Protein AF-A0A924NPY0-F1 (afdb_monomer_lite)

Secondary structure (DSSP, 8-state):
-PPPPPP-------SS---PPPPSS-SPPPPPHHHHHT-TTTT-PPPPHHHHHHHHHHHTT---GGGHHHHHHHHHHHT-

pLDDT: mean 74.59, std 10.89, range [53.41, 90.69]

Foldseek 3Di:
DDDDDDPPPPDDDPPDPPPDDPDPPDPDDPDDPVRLVVDPPPPPDPDPPVRVVVVVCVVVVHDPPVCVVVVVVVVVVVVD

Radius of gyration: 26.76 Å; chains: 1; bounding box: 66×25×59 Å

Structure (mmCIF, N/CA/C/O backbone):
data_AF-A0A924NPY0-F1
#
_entry.id   AF-A0A924NPY0-F1
#
loop_
_atom_site.group_PDB
_atom_site.id
_atom_site.type_symbol
_atom_site.label_atom_id
_atom_site.label_alt_id
_atom_site.label_comp_id
_atom_site.label_asym_id
_atom_site.label_entity_id
_atom_site.label_seq_id
_atom_site.pdbx_PDB_ins_code
_atom_site.Cartn_x
_atom_site.Cartn_y
_atom_site.Cartn_z
_atom_site.occupancy
_atom_site.B_iso_or_equiv
_atom_site.auth_seq_id
_atom_site.auth_comp_id
_atom_site.auth_asym_id
_atom_site.auth_atom_id
_atom_site.pdbx_PDB_model_num
ATOM 1 N N . MET A 1 1 ? 53.510 9.824 23.369 1.00 54.19 1 MET A N 1
ATOM 2 C CA . MET A 1 1 ? 52.265 9.882 22.570 1.00 54.19 1 MET A CA 1
ATOM 3 C C . MET A 1 1 ? 52.565 9.391 21.159 1.00 54.19 1 MET A C 1
ATOM 5 O O . MET A 1 1 ? 53.482 9.923 20.548 1.00 54.19 1 MET A O 1
ATOM 9 N N . ARG A 1 2 ? 51.889 8.342 20.668 1.00 53.47 2 ARG A N 1
ATOM 10 C CA . ARG A 1 2 ? 52.079 7.827 19.297 1.00 53.47 2 ARG A CA 1
ATOM 11 C C . ARG A 1 2 ? 51.113 8.572 18.370 1.00 53.47 2 ARG A C 1
ATOM 13 O O . ARG A 1 2 ? 49.919 8.585 18.648 1.00 53.47 2 ARG A O 1
ATOM 20 N N . LYS A 1 3 ? 51.623 9.241 17.332 1.00 53.41 3 LYS A N 1
ATOM 21 C CA . LYS A 1 3 ? 50.792 9.952 16.344 1.00 53.41 3 LYS A CA 1
ATOM 22 C C . LYS A 1 3 ? 49.980 8.930 15.522 1.00 53.41 3 LYS A C 1
ATOM 24 O O . LYS A 1 3 ? 50.548 7.888 15.186 1.00 53.41 3 LYS A O 1
ATOM 29 N N . PRO A 1 4 ? 48.693 9.184 15.216 1.00 66.50 4 PRO A N 1
ATOM 30 C CA . PRO A 1 4 ? 47.909 8.303 14.354 1.00 66.50 4 PRO A CA 1
ATOM 31 C C . PRO A 1 4 ? 48.431 8.352 12.906 1.00 66.50 4 PRO A C 1
ATOM 33 O O . PRO A 1 4 ? 48.958 9.390 12.490 1.00 66.50 4 PRO A O 1
ATOM 36 N N . PRO A 1 5 ? 48.317 7.249 12.141 1.00 70.31 5 PRO A N 1
ATOM 37 C CA . PRO A 1 5 ? 48.711 7.231 10.737 1.00 70.31 5 PRO A CA 1
ATOM 38 C C . PRO A 1 5 ? 47.803 8.162 9.911 1.00 70.31 5 PRO A C 1
ATOM 40 O O . PRO A 1 5 ? 46.632 8.337 10.264 1.00 70.31 5 PRO A O 1
ATOM 43 N N . PRO A 1 6 ? 48.317 8.767 8.826 1.00 72.69 6 PRO A N 1
ATOM 44 C CA . PRO A 1 6 ? 47.508 9.598 7.940 1.00 72.69 6 PRO A CA 1
ATOM 45 C C . PRO A 1 6 ? 46.369 8.776 7.307 1.00 72.69 6 PRO A C 1
ATOM 47 O O . PRO A 1 6 ? 46.527 7.564 7.116 1.00 72.69 6 PRO A O 1
ATOM 50 N N . PRO A 1 7 ? 45.220 9.401 6.983 1.00 67.19 7 PRO A N 1
ATOM 51 C CA . PRO A 1 7 ? 44.123 8.714 6.314 1.00 67.19 7 PRO A CA 1
ATOM 52 C C . PRO A 1 7 ? 44.611 8.190 4.962 1.00 67.19 7 PRO A C 1
ATOM 54 O O . PRO A 1 7 ? 45.071 8.955 4.120 1.00 67.19 7 PRO A O 1
ATOM 57 N N . ALA A 1 8 ? 44.544 6.873 4.770 1.00 67.88 8 ALA A N 1
ATOM 58 C CA . ALA A 1 8 ? 44.871 6.258 3.494 1.00 67.88 8 ALA A CA 1
ATOM 59 C C . ALA A 1 8 ? 43.851 6.725 2.447 1.00 67.88 8 ALA A C 1
ATOM 61 O O . ALA A 1 8 ? 42.666 6.386 2.538 1.00 67.88 8 ALA A O 1
ATOM 62 N N . GLU A 1 9 ? 44.299 7.510 1.469 1.00 65.62 9 GLU A N 1
ATOM 63 C CA . GLU A 1 9 ? 43.482 7.860 0.313 1.00 65.62 9 GLU A CA 1
ATOM 64 C C . GLU A 1 9 ? 43.145 6.575 -0.447 1.00 65.62 9 GLU A C 1
ATOM 66 O O . GLU A 1 9 ? 44.016 5.880 -0.971 1.00 65.62 9 GLU A O 1
ATOM 71 N N . ARG A 1 10 ? 41.859 6.219 -0.468 1.00 67.06 10 ARG A N 1
ATOM 72 C CA . ARG A 1 10 ? 41.366 5.116 -1.290 1.00 67.06 10 ARG A CA 1
ATOM 73 C C . ARG A 1 10 ? 41.254 5.624 -2.723 1.00 67.06 10 ARG A C 1
ATOM 75 O O . ARG A 1 10 ? 40.223 6.176 -3.096 1.00 67.06 10 ARG A O 1
ATOM 82 N N . SER A 1 11 ? 42.313 5.467 -3.509 1.00 67.12 11 SER A N 1
ATOM 83 C CA . SER A 1 11 ? 42.257 5.704 -4.949 1.00 67.12 11 SER A CA 1
ATOM 84 C C . SER A 1 11 ? 41.502 4.561 -5.631 1.00 67.12 11 SER A C 1
ATOM 86 O O . SER A 1 11 ? 41.687 3.384 -5.319 1.00 67.12 11 SER A O 1
ATOM 88 N N . ILE A 1 12 ? 40.588 4.917 -6.532 1.00 69.06 12 ILE A N 1
ATOM 89 C CA . ILE A 1 12 ? 39.828 3.967 -7.345 1.00 69.06 12 ILE A CA 1
ATOM 90 C C . ILE A 1 12 ? 40.389 4.083 -8.755 1.00 69.06 12 ILE A C 1
ATOM 92 O O . ILE A 1 12 ? 40.333 5.157 -9.350 1.00 69.06 12 ILE A O 1
ATOM 96 N N . ASP A 1 13 ? 40.949 2.994 -9.270 1.00 70.00 13 ASP A N 1
ATOM 97 C CA . ASP A 1 13 ? 41.431 2.941 -10.646 1.00 70.00 13 ASP A CA 1
ATOM 98 C C . ASP A 1 13 ? 40.232 2.921 -11.609 1.00 70.00 13 ASP A C 1
ATOM 100 O O . ASP A 1 13 ? 39.461 1.960 -11.650 1.00 70.00 13 ASP A O 1
ATOM 104 N N . THR A 1 14 ? 40.043 4.018 -12.341 1.00 68.12 14 THR A N 1
ATOM 105 C CA . THR A 1 14 ? 39.012 4.176 -13.377 1.00 68.12 14 THR A CA 1
ATOM 106 C C . THR A 1 14 ? 39.504 3.805 -14.772 1.00 68.12 14 THR A C 1
ATOM 108 O O . THR A 1 14 ? 38.694 3.751 -15.697 1.00 68.12 14 THR A O 1
ATOM 111 N N . VAL A 1 15 ? 40.804 3.550 -14.944 1.00 74.38 15 VAL A N 1
ATOM 112 C CA . VAL A 1 15 ? 41.406 3.241 -16.248 1.00 74.38 15 VAL A CA 1
ATOM 113 C C . VAL A 1 15 ? 41.185 1.774 -16.597 1.00 74.38 15 VAL A C 1
ATOM 115 O O . VAL A 1 15 ? 40.933 1.433 -17.754 1.00 74.38 15 VAL A O 1
ATOM 118 N N . THR A 1 16 ? 41.228 0.904 -15.590 1.00 75.94 16 THR A N 1
ATOM 119 C CA . THR A 1 16 ? 41.095 -0.536 -15.789 1.00 75.94 16 THR A CA 1
ATOM 120 C C . THR A 1 16 ? 39.632 -0.970 -15.639 1.00 75.94 16 THR A C 1
ATOM 122 O O . THR A 1 16 ? 39.078 -0.895 -14.537 1.00 75.94 16 THR A O 1
ATOM 125 N N . PRO A 1 17 ? 38.963 -1.465 -16.701 1.00 70.25 17 PRO A N 1
ATOM 126 C CA . PRO A 1 17 ? 37.611 -1.982 -16.564 1.00 70.25 17 PRO A CA 1
ATOM 127 C C . PRO A 1 17 ? 37.628 -3.212 -15.652 1.00 70.25 17 PRO A C 1
ATOM 129 O O . PRO A 1 17 ? 38.314 -4.200 -15.913 1.00 70.25 17 PRO A O 1
ATOM 132 N N . ALA A 1 18 ? 36.851 -3.161 -14.569 1.00 69.56 18 ALA A N 1
ATOM 133 C CA . ALA A 1 18 ? 36.674 -4.308 -13.692 1.00 69.56 18 ALA A CA 1
ATOM 134 C C . ALA A 1 18 ? 36.118 -5.488 -14.504 1.00 69.56 18 ALA A C 1
ATOM 136 O O . ALA A 1 18 ? 35.048 -5.377 -15.108 1.00 69.56 18 ALA A O 1
ATOM 137 N N . ASN A 1 19 ? 36.822 -6.622 -14.492 1.00 61.88 19 ASN A N 1
ATOM 138 C CA . ASN A 1 19 ? 36.379 -7.852 -15.143 1.00 61.88 19 ASN A CA 1
ATOM 139 C C . ASN A 1 19 ? 35.191 -8.448 -14.363 1.00 61.88 19 ASN A C 1
ATOM 141 O O . ASN A 1 19 ? 35.344 -9.316 -13.502 1.00 61.88 19 ASN A O 1
ATOM 145 N N . ARG A 1 20 ? 33.995 -7.898 -14.592 1.00 62.56 20 ARG A N 1
ATOM 146 C CA . ARG A 1 20 ? 32.750 -8.368 -13.984 1.00 62.56 20 ARG A CA 1
ATOM 147 C C . ARG A 1 20 ? 32.267 -9.568 -14.786 1.00 62.56 20 ARG A C 1
ATOM 149 O O . ARG A 1 20 ? 31.942 -9.435 -15.962 1.00 62.56 20 ARG A O 1
ATOM 156 N N . LYS A 1 21 ? 32.200 -10.735 -14.137 1.00 56.47 21 LYS A N 1
ATOM 157 C CA . LYS A 1 21 ? 31.550 -11.919 -14.712 1.00 56.47 21 LYS A CA 1
ATOM 158 C C . LYS A 1 21 ? 30.130 -11.525 -15.149 1.00 56.47 21 LYS A C 1
ATOM 160 O O . LYS A 1 21 ? 29.438 -10.881 -14.356 1.00 56.47 21 LYS A O 1
ATOM 165 N N . PRO A 1 22 ? 29.694 -11.871 -16.371 1.00 57.38 22 PRO A N 1
ATOM 166 C CA . PRO A 1 22 ? 28.336 -11.582 -16.803 1.00 57.38 22 PRO A CA 1
ATOM 167 C C . PRO A 1 22 ? 27.356 -12.248 -15.831 1.00 57.38 22 PRO A C 1
ATOM 169 O O . PRO A 1 22 ? 27.458 -13.440 -15.544 1.00 57.38 22 PRO A O 1
ATOM 172 N N . SER A 1 23 ? 26.451 -11.441 -15.277 1.00 53.91 23 SER A N 1
ATOM 173 C CA . SER A 1 23 ? 25.348 -11.912 -14.440 1.00 53.91 23 SER A CA 1
ATOM 174 C C . SER A 1 23 ? 24.507 -12.899 -15.249 1.00 53.91 23 SER A C 1
ATOM 176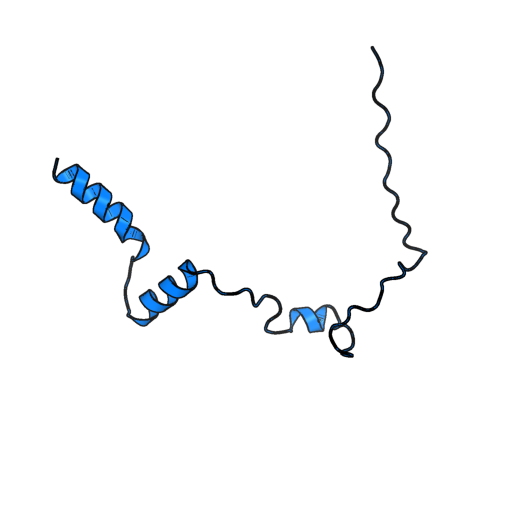 O O . SER A 1 23 ? 24.137 -12.609 -16.384 1.00 53.91 23 SER A O 1
ATOM 178 N N . THR A 1 24 ? 24.199 -14.062 -14.682 1.00 56.44 24 THR A N 1
ATOM 179 C CA . THR A 1 24 ? 23.466 -15.167 -15.325 1.00 56.44 24 THR A CA 1
ATOM 180 C C . THR A 1 24 ? 21.962 -14.898 -15.506 1.00 56.44 24 THR A C 1
ATOM 182 O O . THR A 1 24 ? 21.173 -15.835 -15.604 1.00 56.44 24 THR A O 1
ATOM 185 N N . LEU A 1 25 ? 21.533 -13.634 -15.560 1.00 57.59 25 LEU A N 1
ATOM 186 C CA . LEU A 1 25 ? 20.140 -13.238 -15.766 1.00 57.59 25 LEU A CA 1
ATOM 187 C C . LEU A 1 25 ? 19.953 -12.662 -17.177 1.00 57.59 25 LEU A C 1
ATOM 189 O O . LEU A 1 25 ? 20.106 -11.463 -17.361 1.00 57.59 25 LEU A O 1
ATOM 193 N N . SER A 1 26 ? 19.557 -13.531 -18.119 1.00 55.62 26 SER A N 1
ATOM 194 C CA . SER A 1 26 ? 19.007 -13.243 -19.463 1.00 55.62 26 SER A CA 1
ATOM 195 C C . SER A 1 26 ? 19.875 -12.398 -20.431 1.00 55.62 26 SER A C 1
ATOM 197 O O . SER A 1 26 ? 20.478 -11.407 -20.034 1.00 55.62 26 SER A O 1
ATOM 199 N N . PRO A 1 27 ? 19.916 -12.702 -21.746 1.00 53.75 27 PRO A N 1
ATOM 200 C CA . PRO A 1 27 ? 20.684 -11.941 -22.745 1.00 53.75 27 PRO A CA 1
ATOM 201 C C . PRO A 1 27 ? 20.062 -10.573 -23.104 1.00 53.75 27 PRO A C 1
ATOM 203 O O . PRO A 1 27 ? 20.177 -10.103 -24.236 1.00 53.75 27 PRO A O 1
ATOM 206 N N . ALA A 1 28 ? 19.372 -9.918 -22.170 1.00 66.69 28 ALA A N 1
ATOM 207 C CA . ALA A 1 28 ? 18.852 -8.576 -22.381 1.00 66.69 28 ALA A CA 1
ATOM 208 C C . ALA A 1 28 ? 19.987 -7.563 -22.194 1.00 66.69 28 ALA A C 1
ATOM 210 O O . ALA A 1 28 ? 20.659 -7.543 -21.162 1.00 66.69 28 ALA A O 1
ATOM 211 N N . LYS A 1 29 ? 20.208 -6.715 -23.205 1.00 75.75 29 LYS A N 1
ATOM 212 C CA . LYS A 1 29 ? 21.162 -5.601 -23.125 1.00 75.75 29 LYS A CA 1
ATOM 213 C C . LYS A 1 29 ? 20.897 -4.785 -21.847 1.00 75.75 29 LYS A C 1
ATOM 215 O O . LYS A 1 29 ? 19.729 -4.552 -21.523 1.00 75.75 29 LYS A O 1
ATOM 220 N N . PRO A 1 30 ? 21.941 -4.348 -21.122 1.00 75.62 30 PRO A N 1
ATOM 221 C CA . PRO A 1 30 ? 21.752 -3.498 -19.956 1.00 75.62 30 PRO A CA 1
ATOM 222 C C . PRO A 1 30 ? 21.042 -2.210 -20.384 1.00 75.62 30 PRO A C 1
ATOM 224 O O . PRO A 1 30 ? 21.499 -1.529 -21.300 1.00 75.62 30 PRO A O 1
ATOM 227 N N . LYS A 1 31 ? 19.915 -1.911 -19.731 1.00 81.94 31 LYS A N 1
ATOM 228 C CA . LYS A 1 31 ? 19.112 -0.713 -20.001 1.00 81.94 31 LYS A CA 1
ATOM 229 C C . LYS A 1 31 ? 19.936 0.549 -19.754 1.00 81.94 31 LYS A C 1
ATOM 231 O O . LYS A 1 31 ? 20.694 0.612 -18.780 1.00 81.94 31 LYS A O 1
ATOM 236 N N . LEU A 1 32 ? 19.752 1.561 -20.598 1.00 88.38 32 LEU A N 1
ATOM 237 C CA . LEU A 1 32 ? 20.322 2.889 -20.364 1.00 88.38 32 LEU A CA 1
ATOM 238 C C . LEU A 1 32 ? 19.697 3.523 -19.105 1.00 88.38 32 LEU A C 1
ATOM 240 O O . LEU A 1 32 ? 18.586 3.147 -18.731 1.00 88.38 32 LEU A O 1
ATOM 244 N N . PRO A 1 33 ? 20.356 4.494 -18.439 1.00 87.50 33 PRO A N 1
ATOM 245 C CA . PRO A 1 33 ? 19.813 5.119 -17.228 1.00 87.50 33 PRO A CA 1
ATOM 246 C C . PRO A 1 33 ? 18.380 5.641 -17.410 1.00 87.50 33 PRO A C 1
ATOM 248 O O . PRO A 1 33 ? 17.503 5.314 -16.619 1.00 87.50 33 PRO A O 1
ATOM 251 N N . HIS A 1 34 ? 18.112 6.325 -18.525 1.00 86.31 34 HIS A N 1
ATOM 252 C CA . HIS A 1 34 ? 16.778 6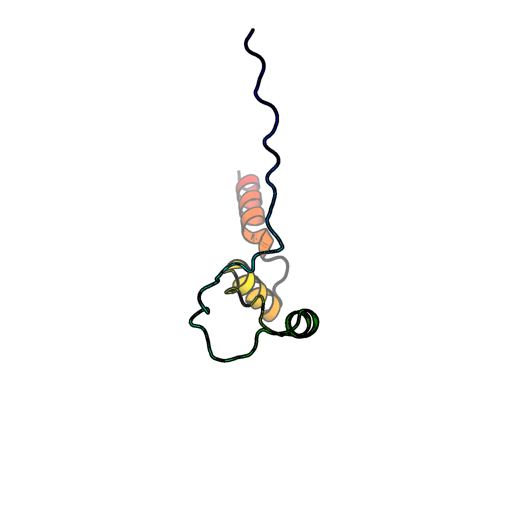.835 -18.851 1.00 86.31 34 HIS A CA 1
ATOM 253 C C . HIS A 1 34 ? 15.765 5.732 -19.205 1.00 86.31 34 HIS A C 1
ATOM 255 O O . HIS A 1 34 ? 14.574 5.913 -18.993 1.00 86.31 34 HIS A O 1
ATOM 261 N N . GLU A 1 35 ? 16.202 4.574 -19.705 1.00 83.25 35 GLU A N 1
ATOM 262 C CA . GLU A 1 35 ? 15.323 3.414 -19.921 1.00 83.25 35 GLU A CA 1
ATOM 263 C C . GLU A 1 35 ? 15.018 2.685 -18.608 1.00 83.25 35 GLU A C 1
ATOM 265 O O . GLU A 1 35 ? 13.945 2.105 -18.441 1.00 83.25 35 GLU A O 1
ATOM 270 N N . ARG A 1 36 ? 15.970 2.695 -17.668 1.00 80.62 36 ARG A N 1
ATOM 271 C CA . ARG A 1 36 ? 15.792 2.138 -16.328 1.00 80.62 36 ARG A CA 1
ATOM 272 C C . ARG A 1 36 ? 14.818 2.985 -15.517 1.00 80.62 36 ARG A C 1
ATOM 274 O O . ARG A 1 36 ? 13.936 2.424 -14.876 1.00 80.62 36 ARG A O 1
ATOM 281 N N . ASP A 1 37 ? 14.926 4.303 -15.605 1.00 81.94 37 ASP A N 1
ATOM 282 C CA . ASP A 1 37 ? 14.046 5.221 -14.879 1.00 81.94 37 ASP A CA 1
ATOM 283 C C . ASP A 1 37 ? 12.608 5.199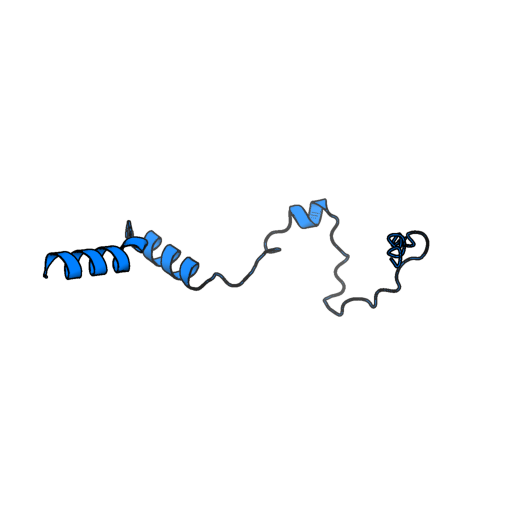 -15.421 1.00 81.94 37 ASP A C 1
ATOM 285 O O . ASP A 1 37 ? 11.659 5.393 -14.669 1.00 81.94 37 ASP A O 1
ATOM 289 N N . GLN A 1 38 ? 12.429 4.892 -16.710 1.00 80.00 38 GLN A N 1
ATOM 290 C CA . GLN A 1 38 ? 11.112 4.665 -17.321 1.00 80.00 38 GLN A CA 1
ATOM 291 C C . GLN A 1 38 ? 10.616 3.217 -17.175 1.00 80.00 38 GLN A C 1
ATOM 293 O O . GLN A 1 38 ? 9.527 2.880 -17.644 1.00 80.00 38 GLN A O 1
ATOM 298 N N . SER A 1 39 ? 11.401 2.330 -16.557 1.00 74.50 39 SER A N 1
ATOM 299 C CA . SER A 1 39 ? 10.986 0.944 -16.383 1.00 74.50 39 SER A CA 1
ATOM 300 C C . SER A 1 39 ? 10.028 0.799 -15.206 1.00 74.50 39 SER A C 1
ATOM 302 O O . SER A 1 39 ? 10.357 1.090 -14.059 1.00 74.50 39 SER A O 1
ATOM 304 N N . VAL A 1 40 ? 8.832 0.298 -15.502 1.00 69.38 40 VAL A N 1
ATOM 305 C CA . VAL A 1 40 ? 7.913 -0.213 -14.487 1.00 69.38 40 VAL A CA 1
ATOM 306 C C . VAL A 1 40 ? 8.494 -1.483 -13.868 1.00 69.38 40 VAL A C 1
ATOM 308 O O . VAL A 1 40 ? 9.079 -2.318 -14.561 1.00 69.38 40 VAL A O 1
ATOM 311 N N . GLY A 1 41 ? 8.355 -1.609 -12.554 1.00 68.81 41 GLY A N 1
ATOM 312 C CA . GL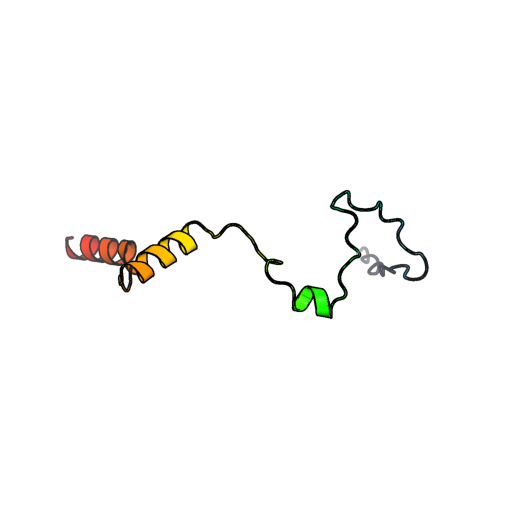Y A 1 41 ? 8.683 -2.833 -11.831 1.00 68.81 41 GLY A CA 1
ATOM 313 C C . GLY A 1 41 ? 10.097 -2.945 -11.247 1.00 68.81 41 GLY A C 1
ATOM 314 O O . GLY A 1 41 ? 10.490 -3.985 -10.723 1.00 68.81 41 GLY A O 1
ATOM 315 N N . MET A 1 42 ? 10.913 -1.886 -11.310 1.00 65.50 42 MET A N 1
ATOM 316 C CA . MET A 1 42 ? 12.286 -1.942 -10.777 1.00 65.50 42 MET A CA 1
ATOM 317 C C . MET A 1 42 ? 12.333 -2.061 -9.238 1.00 65.50 42 MET A C 1
ATOM 319 O O . MET A 1 42 ? 13.327 -2.518 -8.672 1.00 65.50 42 MET A O 1
ATOM 323 N N . THR A 1 43 ? 11.256 -1.662 -8.559 1.00 67.25 43 THR A N 1
ATOM 324 C CA . THR A 1 43 ? 11.100 -1.707 -7.098 1.00 67.25 43 THR A CA 1
ATOM 325 C C . THR A 1 43 ? 9.991 -2.665 -6.671 1.00 67.25 43 THR A C 1
ATOM 327 O O . THR A 1 43 ? 9.334 -2.417 -5.660 1.00 67.25 43 THR A O 1
ATOM 330 N N . ASP A 1 44 ? 9.778 -3.750 -7.421 1.00 61.75 44 ASP A N 1
ATOM 331 C CA . ASP A 1 44 ? 8.806 -4.802 -7.095 1.00 61.75 44 ASP A CA 1
ATOM 332 C C . ASP A 1 44 ? 9.293 -5.646 -5.907 1.00 61.75 44 ASP A C 1
ATOM 334 O O . ASP A 1 44 ? 9.573 -6.840 -6.004 1.00 61.75 44 ASP A O 1
ATOM 338 N N . GLY A 1 45 ? 9.449 -5.005 -4.750 1.00 71.75 45 GLY A N 1
ATOM 339 C CA . GLY A 1 45 ? 9.512 -5.706 -3.481 1.00 71.75 45 GLY A CA 1
ATOM 340 C C . GLY A 1 45 ? 8.141 -6.297 -3.168 1.00 71.75 45 GLY A C 1
ATOM 341 O O . GLY A 1 45 ? 7.112 -5.696 -3.481 1.00 71.75 45 GLY A O 1
ATOM 342 N N . ALA A 1 46 ? 8.116 -7.461 -2.513 1.00 78.38 46 ALA A N 1
ATOM 343 C CA . ALA A 1 46 ? 6.870 -7.987 -1.971 1.00 78.38 46 ALA A CA 1
ATOM 344 C C . ALA A 1 46 ? 6.241 -6.921 -1.051 1.00 78.38 46 ALA A C 1
ATOM 346 O O . ALA A 1 46 ? 6.949 -6.384 -0.184 1.00 78.38 46 ALA A O 1
ATOM 347 N N . PRO A 1 47 ? 4.950 -6.581 -1.229 1.00 76.88 47 PRO A N 1
ATOM 348 C CA . PRO A 1 47 ? 4.299 -5.623 -0.357 1.00 76.88 47 PRO A CA 1
ATOM 349 C C . PRO A 1 47 ? 4.420 -6.116 1.084 1.00 76.88 47 PRO A C 1
ATOM 351 O O . PRO A 1 47 ? 4.216 -7.289 1.390 1.00 76.88 47 PRO A O 1
ATOM 354 N N . SER A 1 48 ? 4.802 -5.220 1.993 1.00 85.19 48 SER A N 1
ATOM 355 C CA . SER A 1 48 ? 4.844 -5.592 3.405 1.00 85.19 48 SER A CA 1
ATOM 356 C C . SER A 1 48 ? 3.441 -5.999 3.865 1.00 85.19 48 SER A C 1
ATOM 358 O O . SER A 1 48 ? 2.448 -5.417 3.425 1.00 85.19 48 SER A O 1
ATOM 360 N N . LYS A 1 49 ? 3.346 -6.923 4.826 1.00 86.44 49 LYS A N 1
ATOM 361 C CA . LYS A 1 49 ? 2.059 -7.357 5.401 1.00 86.44 49 LYS A CA 1
ATOM 362 C C . LYS A 1 49 ? 1.182 -6.184 5.878 1.00 86.44 49 LYS A C 1
ATOM 364 O O . LYS A 1 49 ? -0.039 -6.257 5.821 1.00 86.44 49 LYS A O 1
ATOM 369 N N . LYS A 1 50 ? 1.804 -5.085 6.332 1.00 86.31 50 LYS A N 1
ATOM 370 C CA . LYS A 1 50 ? 1.099 -3.849 6.714 1.00 86.31 50 LYS A CA 1
ATOM 371 C C . LYS A 1 50 ? 0.462 -3.149 5.512 1.00 86.31 50 LYS A C 1
ATOM 373 O O . LYS A 1 50 ? -0.654 -2.660 5.626 1.00 86.31 50 LYS A O 1
ATOM 378 N N . MET A 1 51 ? 1.158 -3.121 4.377 1.00 85.94 51 MET A N 1
ATOM 379 C CA . MET A 1 51 ? 0.661 -2.511 3.143 1.00 85.94 51 MET A CA 1
ATOM 380 C C . MET A 1 51 ? -0.511 -3.307 2.560 1.00 85.94 51 MET A C 1
ATOM 382 O O . MET A 1 51 ? -1.499 -2.722 2.1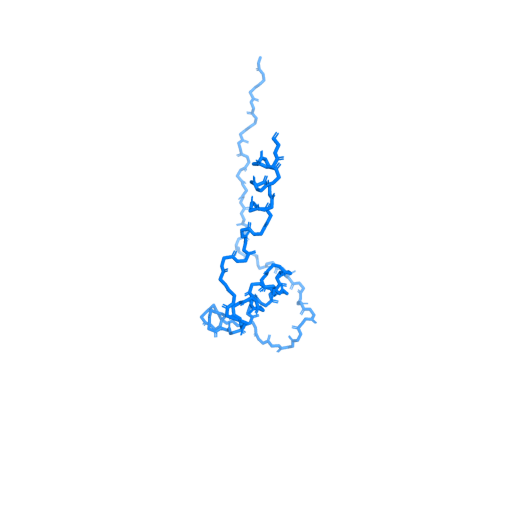31 1.00 85.94 51 MET A O 1
ATOM 386 N N . GLU A 1 52 ? -0.442 -4.640 2.615 1.00 89.44 52 GLU A N 1
ATOM 387 C CA . GLU A 1 52 ? -1.558 -5.504 2.213 1.00 89.44 52 GLU A CA 1
ATOM 388 C C . GLU A 1 52 ? -2.812 -5.268 3.064 1.00 89.44 52 GLU A C 1
ATOM 390 O O . GLU A 1 52 ? -3.922 -5.241 2.535 1.00 89.44 52 GLU A O 1
ATOM 395 N N . GLN A 1 53 ? -2.649 -5.091 4.380 1.00 87.88 53 GLN A N 1
ATOM 396 C CA . GLN A 1 53 ? -3.769 -4.799 5.273 1.00 87.88 53 GLN A CA 1
ATOM 397 C C . GLN A 1 53 ? -4.361 -3.416 4.993 1.00 87.88 53 GLN A C 1
ATOM 399 O O . GLN A 1 53 ? -5.568 -3.308 4.818 1.00 87.88 53 GLN A O 1
ATOM 404 N N . ALA A 1 54 ? -3.517 -2.389 4.860 1.00 86.50 54 ALA A N 1
ATOM 405 C CA . ALA A 1 54 ? -3.968 -1.037 4.544 1.00 86.50 54 ALA A CA 1
ATOM 406 C C . ALA A 1 54 ? -4.772 -0.991 3.232 1.00 86.50 54 ALA A C 1
ATOM 408 O O . ALA A 1 54 ? -5.805 -0.331 3.160 1.00 86.50 54 ALA A O 1
ATOM 409 N N . TYR A 1 55 ? -4.341 -1.740 2.210 1.00 89.06 55 TYR A N 1
ATOM 410 C CA . TYR A 1 55 ? -5.091 -1.866 0.961 1.00 89.06 55 TYR A CA 1
ATOM 411 C C . TYR A 1 55 ? -6.484 -2.471 1.177 1.00 89.06 55 TYR A C 1
ATOM 413 O O . TYR A 1 55 ? -7.470 -1.942 0.665 1.00 89.06 55 TYR A O 1
ATOM 421 N N . LYS A 1 56 ? -6.581 -3.553 1.960 1.00 90.69 56 LYS A N 1
ATOM 422 C CA . LYS A 1 56 ? -7.869 -4.177 2.294 1.00 90.69 56 LYS A CA 1
ATOM 423 C C . LYS A 1 56 ? -8.771 -3.206 3.049 1.00 90.69 56 LYS A C 1
ATOM 425 O O . LYS A 1 56 ? -9.922 -3.047 2.659 1.00 90.69 56 LYS A O 1
ATOM 430 N N . ASP A 1 57 ? -8.240 -2.517 4.051 1.00 88.25 57 ASP A N 1
ATOM 431 C CA . ASP A 1 57 ? -8.988 -1.560 4.868 1.00 88.25 57 ASP A CA 1
ATOM 432 C C . ASP A 1 57 ? -9.598 -0.450 3.999 1.00 88.25 57 ASP A C 1
ATOM 434 O O . ASP A 1 57 ? -10.810 -0.233 4.034 1.00 88.25 57 ASP A O 1
ATOM 438 N N . VAL A 1 58 ? -8.785 0.168 3.131 1.00 87.56 58 VAL A N 1
ATOM 439 C CA . VAL A 1 58 ? -9.239 1.200 2.183 1.00 87.56 58 VAL A CA 1
ATOM 440 C C . VAL A 1 58 ? -10.257 0.635 1.192 1.00 87.56 58 VAL A C 1
ATOM 442 O O . VAL A 1 58 ? -11.283 1.265 0.945 1.00 87.56 58 VAL A O 1
ATOM 445 N N . SER A 1 59 ? -10.022 -0.565 0.650 1.00 88.50 59 SER A N 1
ATOM 446 C CA . SER A 1 59 ? -10.952 -1.208 -0.293 1.00 88.50 59 SER A CA 1
ATOM 447 C C . SER A 1 59 ? -12.317 -1.526 0.326 1.00 88.50 59 SER A C 1
ATOM 449 O O . SER A 1 59 ? -13.322 -1.561 -0.379 1.00 88.50 59 SER A O 1
ATOM 451 N N . GLN A 1 60 ? -12.363 -1.726 1.645 1.00 90.00 60 GLN A N 1
ATOM 452 C CA . GLN A 1 60 ? -13.591 -1.942 2.406 1.00 90.00 60 GLN A CA 1
ATOM 453 C C . GLN A 1 60 ? -14.193 -0.641 2.961 1.00 90.00 60 GLN A C 1
ATOM 455 O O . GLN A 1 60 ? -15.186 -0.698 3.683 1.00 90.00 60 GLN A O 1
ATOM 460 N N . GLY A 1 61 ? -13.615 0.522 2.638 1.00 88.12 61 GLY A N 1
ATOM 461 C CA . GLY A 1 61 ? -14.075 1.828 3.115 1.00 88.12 61 GLY A CA 1
ATOM 462 C C . GLY A 1 61 ? -13.830 2.065 4.607 1.00 88.12 61 GLY A C 1
ATOM 463 O O . GLY A 1 61 ? -14.459 2.943 5.195 1.00 88.12 61 GLY A O 1
ATOM 464 N N . GLN A 1 62 ? -12.951 1.281 5.237 1.00 83.44 62 GLN A N 1
ATOM 465 C CA . GLN A 1 62 ? -12.600 1.470 6.639 1.00 83.44 62 GLN A CA 1
ATOM 466 C C . GLN A 1 62 ? -11.654 2.664 6.781 1.00 83.44 62 GLN A C 1
ATOM 468 O O . GLN A 1 62 ? -10.719 2.842 6.000 1.00 83.44 62 GLN A O 1
ATOM 473 N N . GLN A 1 63 ? -11.892 3.473 7.807 1.00 79.44 63 GLN A N 1
ATOM 474 C CA . GLN A 1 63 ? -11.096 4.651 8.135 1.00 79.44 63 GLN A CA 1
ATOM 475 C C . GLN A 1 63 ? -10.487 4.481 9.533 1.00 79.44 63 GLN A C 1
ATOM 477 O O . GLN A 1 63 ? -11.104 3.866 10.401 1.00 79.44 63 GLN A O 1
ATOM 482 N N . ASP A 1 64 ? -9.288 5.030 9.752 1.00 71.44 64 ASP A N 1
ATOM 483 C CA . ASP A 1 64 ? -8.591 5.033 11.051 1.00 71.44 64 ASP A CA 1
ATOM 484 C C . ASP A 1 64 ? -8.329 3.626 11.649 1.00 71.44 64 ASP A C 1
ATOM 486 O O . ASP A 1 64 ? -8.372 3.424 12.867 1.00 71.44 64 ASP A O 1
ATOM 490 N N . THR A 1 65 ? -8.034 2.632 10.801 1.00 71.25 65 THR A N 1
ATOM 491 C CA . THR A 1 65 ? -7.761 1.238 11.219 1.00 71.25 65 THR A CA 1
ATOM 492 C C . THR A 1 65 ? -6.427 1.058 11.950 1.00 71.25 65 THR A C 1
ATOM 494 O O . THR A 1 65 ? -6.202 0.046 12.616 1.00 71.25 65 THR A O 1
ATOM 497 N N . ASP A 1 66 ? -5.551 2.061 11.905 1.00 73.38 66 ASP A N 1
ATOM 498 C CA . ASP A 1 66 ? -4.287 2.110 12.637 1.00 73.38 66 ASP A CA 1
ATOM 499 C C . ASP A 1 66 ? -4.477 2.367 14.142 1.00 73.38 66 ASP A C 1
ATOM 501 O O . ASP A 1 66 ? -3.615 2.007 14.950 1.00 73.38 66 ASP A O 1
ATOM 505 N N . ARG A 1 67 ? -5.622 2.941 14.541 1.00 71.75 67 ARG A N 1
ATOM 506 C CA . ARG A 1 67 ? -5.894 3.327 15.935 1.00 71.75 67 ARG A CA 1
ATOM 507 C C . ARG A 1 67 ? -6.340 2.184 16.832 1.00 71.75 67 ARG A C 1
ATOM 509 O O . ARG A 1 67 ? -6.293 2.355 1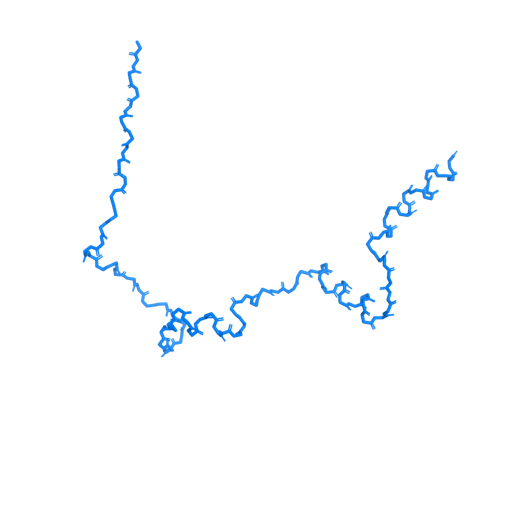8.048 1.00 71.75 67 ARG A O 1
ATOM 516 N N . GLY A 1 68 ? -6.716 1.029 16.279 1.00 73.38 68 GLY A N 1
ATOM 517 C CA . GLY A 1 68 ? -7.273 -0.107 17.030 1.00 73.38 68 GLY A CA 1
ATOM 518 C C . GLY A 1 68 ? -6.539 -0.433 18.347 1.00 73.38 68 GLY A C 1
ATOM 519 O O . GLY A 1 68 ? -7.179 -0.462 19.406 1.00 73.38 68 GLY A O 1
ATOM 520 N N . PRO A 1 69 ? -5.202 -0.613 18.342 1.00 74.12 69 PRO A N 1
ATOM 521 C CA . PRO A 1 69 ? -4.436 -0.897 19.556 1.00 74.12 69 PRO A CA 1
ATOM 522 C C . PRO A 1 69 ? -4.438 0.254 20.570 1.00 74.12 69 PRO A C 1
ATOM 524 O O . PRO A 1 69 ? -4.516 0.009 21.773 1.00 74.12 69 PRO A O 1
ATOM 527 N N . GLU A 1 70 ? -4.365 1.502 20.107 1.00 78.00 70 GLU A N 1
ATOM 528 C CA . GLU A 1 70 ? -4.355 2.683 20.975 1.00 78.00 70 GLU A CA 1
ATOM 529 C C . GLU A 1 70 ? -5.730 2.921 21.609 1.00 78.00 70 GLU A C 1
ATOM 531 O O . GLU A 1 70 ? -5.809 3.143 22.817 1.00 78.00 70 GLU A O 1
ATOM 536 N N . THR A 1 71 ? -6.820 2.751 20.853 1.00 80.56 71 THR A N 1
ATOM 537 C CA . THR A 1 71 ? -8.192 2.799 21.386 1.00 80.56 71 THR A CA 1
ATOM 538 C C . THR A 1 71 ? -8.465 1.693 22.403 1.00 80.56 71 THR A C 1
ATOM 540 O O . THR A 1 71 ? -9.089 1.937 23.434 1.00 80.56 71 THR A O 1
ATOM 543 N N . GLN A 1 72 ? -7.950 0.480 22.174 1.00 77.25 72 GLN A N 1
ATOM 544 C CA . GLN A 1 72 ? -8.052 -0.614 23.143 1.00 77.25 72 GLN A CA 1
ATOM 545 C C . GLN A 1 72 ? -7.312 -0.252 24.441 1.00 77.25 72 GLN A C 1
ATOM 547 O O . GLN A 1 72 ? -7.832 -0.443 25.539 1.00 77.25 72 GLN A O 1
ATOM 552 N N . ARG A 1 73 ? -6.095 0.298 24.333 1.00 84.19 73 ARG A N 1
ATOM 553 C CA . ARG A 1 73 ? -5.278 0.706 25.487 1.00 84.19 73 ARG A CA 1
ATOM 554 C C . ARG A 1 73 ? -5.938 1.817 26.297 1.00 84.19 73 ARG A C 1
ATOM 556 O O . ARG A 1 73 ? -5.920 1.745 27.524 1.00 84.19 73 ARG A O 1
ATOM 563 N N . THR A 1 74 ? -6.500 2.838 25.650 1.00 87.62 74 THR A N 1
ATOM 564 C CA . THR A 1 74 ? -7.213 3.917 26.349 1.00 87.62 74 THR A CA 1
ATOM 565 C C . THR A 1 74 ? -8.477 3.400 27.022 1.00 87.62 74 THR A C 1
ATOM 567 O O . THR A 1 74 ? -8.685 3.699 28.196 1.00 87.62 74 THR A O 1
ATOM 570 N N . TYR A 1 75 ? -9.260 2.551 26.349 1.00 82.69 75 TYR A N 1
ATOM 571 C CA . TYR A 1 75 ? -10.449 1.933 26.938 1.00 82.69 75 TYR A CA 1
ATOM 572 C C . TYR A 1 75 ? -10.115 1.143 28.211 1.00 82.69 75 TYR A C 1
ATOM 574 O O . TYR A 1 75 ? -10.765 1.323 29.238 1.00 82.69 75 TYR A O 1
ATOM 582 N N . GLN A 1 76 ? -9.048 0.337 28.195 1.00 88.06 76 GLN A N 1
ATOM 583 C CA . GLN A 1 76 ? -8.616 -0.416 29.380 1.00 88.06 76 GLN A CA 1
ATOM 584 C C . GLN A 1 76 ? -8.111 0.477 30.524 1.00 88.06 76 GLN A C 1
ATOM 586 O O . GLN A 1 76 ? -8.237 0.099 31.685 1.00 88.06 76 GLN A O 1
ATOM 591 N N . LYS A 1 77 ? -7.547 1.655 30.222 1.00 88.12 77 LYS A N 1
ATOM 592 C CA . LYS A 1 77 ? -7.151 2.642 31.241 1.00 88.12 77 LYS A CA 1
ATOM 593 C C . LYS A 1 77 ? -8.356 3.349 31.864 1.00 88.12 77 LYS A C 1
ATOM 595 O O . LYS A 1 77 ? -8.324 3.600 33.056 1.00 88.12 77 LYS A O 1
ATOM 600 N N . LEU A 1 78 ? -9.385 3.661 31.072 1.00 86.25 78 LEU A N 1
ATOM 601 C CA . LEU A 1 78 ? -10.620 4.310 31.541 1.00 86.25 78 LEU A CA 1
ATOM 602 C C . LEU A 1 78 ? -11.522 3.369 32.343 1.00 86.25 78 LEU A C 1
ATOM 604 O O . LEU A 1 78 ? -12.290 3.817 33.184 1.00 86.25 78 LEU A O 1
ATOM 608 N N . LYS A 1 79 ? -11.452 2.064 32.068 1.00 81.94 79 LYS A N 1
ATOM 609 C CA . LYS A 1 79 ? -12.210 1.038 32.792 1.00 81.94 79 LYS A CA 1
ATOM 610 C C . LYS A 1 79 ? -11.613 0.704 34.171 1.00 81.94 79 LYS A C 1
ATOM 612 O O . LYS A 1 79 ? -12.121 -0.194 34.840 1.00 81.94 79 LYS A O 1
ATOM 617 N N . LYS A 1 80 ? -10.510 1.354 34.543 1.00 63.53 80 LYS A N 1
ATOM 618 C CA . LYS A 1 80 ? -9.741 1.123 35.764 1.00 63.53 80 LYS A CA 1
ATOM 619 C C . LYS A 1 80 ? -10.015 2.230 36.771 1.00 63.53 80 LYS A C 1
ATOM 621 O O . LYS A 1 80 ? -10.083 1.886 37.968 1.00 63.53 80 LYS A O 1
#

Sequence (80 aa):
MRKPPPPAERSIDTVTPANRKPSTLSPAKPKLPHERDQSVGMTDGAPSKKMEQAYKDVSQGQQDTDRGPETQRTYQKLKK